Protein AF-A0A5B9M1W8-F1 (afdb_monomer)

Structure (mmCIF, N/CA/C/O backbone):
data_AF-A0A5B9M1W8-F1
#
_entry.id   AF-A0A5B9M1W8-F1
#
loop_
_atom_site.group_PDB
_atom_site.id
_atom_site.type_symbol
_atom_site.label_atom_id
_atom_site.label_alt_id
_atom_site.label_comp_id
_atom_site.label_asym_id
_atom_site.label_entity_id
_atom_site.label_seq_id
_atom_site.pdbx_PDB_ins_code
_atom_site.Cartn_x
_atom_site.Cartn_y
_atom_site.Cartn_z
_atom_site.occupancy
_atom_site.B_iso_or_equiv
_atom_site.auth_seq_id
_atom_site.auth_comp_id
_atom_site.auth_asym_id
_atom_site.auth_atom_id
_atom_site.pdbx_PDB_model_num
ATOM 1 N N . MET A 1 1 ? 19.237 -25.505 -38.433 1.00 44.56 1 MET A N 1
ATOM 2 C CA . MET A 1 1 ? 20.278 -24.472 -38.648 1.00 44.56 1 MET A CA 1
ATOM 3 C C . MET A 1 1 ? 19.612 -23.186 -39.111 1.00 44.56 1 MET A C 1
ATOM 5 O O . MET A 1 1 ? 19.031 -23.178 -40.191 1.00 44.56 1 MET A O 1
ATOM 9 N N . GLN A 1 2 ? 19.647 -22.132 -38.293 1.00 41.88 2 GLN A N 1
ATOM 10 C CA . GLN A 1 2 ? 19.184 -20.794 -38.682 1.00 41.88 2 GLN A CA 1
ATOM 11 C C . GLN A 1 2 ? 20.210 -20.166 -39.633 1.00 41.88 2 GLN A C 1
ATOM 13 O O . GLN A 1 2 ? 21.400 -20.132 -39.327 1.00 41.88 2 GLN A O 1
ATOM 18 N N . LYS A 1 3 ? 19.766 -19.708 -40.808 1.00 50.78 3 LYS A N 1
ATOM 19 C CA . LYS A 1 3 ? 20.631 -18.997 -41.758 1.00 50.78 3 LYS A CA 1
ATOM 20 C C . LYS A 1 3 ? 20.808 -17.559 -41.264 1.00 50.78 3 LYS A C 1
ATOM 22 O O . LYS A 1 3 ? 19.847 -16.799 -4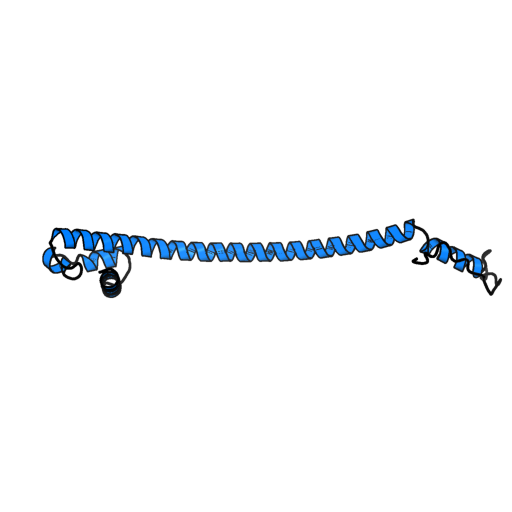1.262 1.00 50.78 3 LYS A O 1
ATOM 27 N N . VAL A 1 4 ? 22.022 -17.208 -40.844 1.00 46.62 4 VAL A N 1
ATOM 28 C CA . VAL A 1 4 ? 22.398 -15.842 -40.448 1.00 46.62 4 VAL A CA 1
ATOM 29 C C . VAL A 1 4 ? 22.911 -15.104 -41.685 1.00 46.62 4 VAL A C 1
ATOM 31 O O . VAL A 1 4 ? 23.778 -15.608 -42.399 1.00 46.62 4 VAL A O 1
ATOM 34 N N . LEU A 1 5 ? 22.350 -13.929 -41.974 1.00 48.44 5 LEU A N 1
ATOM 35 C CA . LEU A 1 5 ? 22.766 -13.088 -43.094 1.00 48.44 5 LEU A CA 1
ATOM 36 C C . LEU A 1 5 ? 24.100 -12.403 -42.741 1.00 48.44 5 LEU A C 1
ATOM 38 O O . LEU A 1 5 ? 24.128 -11.521 -41.892 1.00 48.44 5 LEU A O 1
ATOM 42 N N . VAL A 1 6 ? 25.203 -12.831 -43.365 1.00 52.75 6 VAL A N 1
ATOM 43 C CA . VAL A 1 6 ? 26.565 -12.345 -43.043 1.00 52.75 6 VAL A CA 1
ATOM 44 C C . VAL A 1 6 ? 26.907 -11.041 -43.776 1.00 52.75 6 VAL A C 1
ATOM 46 O O . VAL A 1 6 ? 27.601 -10.189 -43.237 1.00 52.75 6 VAL A O 1
ATOM 49 N N . SER A 1 7 ? 26.420 -10.862 -45.007 1.00 46.19 7 SER A N 1
ATOM 50 C CA . SER A 1 7 ? 26.454 -9.583 -45.731 1.00 46.19 7 SER A CA 1
ATOM 51 C C . SER A 1 7 ? 25.491 -9.625 -46.920 1.00 46.19 7 SER A C 1
ATOM 53 O O . SER A 1 7 ? 25.323 -10.671 -47.550 1.00 46.19 7 SER A O 1
ATOM 55 N N . ALA A 1 8 ? 24.867 -8.493 -47.242 1.00 51.38 8 ALA A N 1
ATOM 56 C CA . ALA A 1 8 ? 24.133 -8.299 -48.487 1.00 51.38 8 ALA A CA 1
ATOM 57 C C . ALA A 1 8 ? 24.949 -7.358 -49.377 1.00 51.38 8 ALA A C 1
ATOM 59 O O . ALA A 1 8 ? 25.201 -6.219 -49.000 1.00 51.38 8 ALA A O 1
ATOM 60 N N . ARG A 1 9 ? 25.378 -7.829 -50.553 1.00 49.31 9 ARG A N 1
ATOM 61 C CA . ARG A 1 9 ? 25.935 -6.954 -51.594 1.00 49.31 9 ARG A CA 1
ATOM 62 C C . ARG A 1 9 ? 24.816 -6.593 -52.556 1.00 49.31 9 ARG A C 1
ATOM 64 O O . ARG A 1 9 ? 24.256 -7.488 -53.193 1.00 49.31 9 ARG A O 1
ATOM 71 N N . CYS A 1 10 ? 24.488 -5.309 -52.665 1.00 50.88 10 CYS A N 1
ATOM 72 C CA . CYS A 1 10 ? 23.567 -4.864 -53.697 1.00 50.88 10 CYS A CA 1
ATOM 73 C C . CYS A 1 10 ? 24.303 -4.917 -55.044 1.00 50.88 10 CYS A C 1
ATOM 75 O O . CYS A 1 10 ? 25.416 -4.420 -55.170 1.00 50.88 10 CYS A O 1
ATOM 77 N N . LYS A 1 11 ? 23.719 -5.555 -56.064 1.00 57.94 11 LYS A N 1
ATOM 78 C CA . LYS A 1 11 ? 24.187 -5.378 -57.445 1.00 57.94 11 LYS A CA 1
ATOM 79 C C . LYS A 1 11 ? 23.413 -4.192 -58.018 1.00 57.94 11 LYS A C 1
ATOM 81 O O . LYS A 1 11 ? 22.237 -4.377 -58.338 1.00 57.94 11 LYS A O 1
ATOM 86 N N . PRO A 1 12 ? 24.007 -2.993 -58.140 1.00 57.03 12 PRO A N 1
ATOM 87 C CA . PRO A 1 12 ? 23.272 -1.850 -58.653 1.00 57.03 12 PRO A CA 1
ATOM 88 C C . PRO A 1 12 ? 22.877 -2.103 -60.111 1.00 57.03 12 PRO A C 1
ATOM 90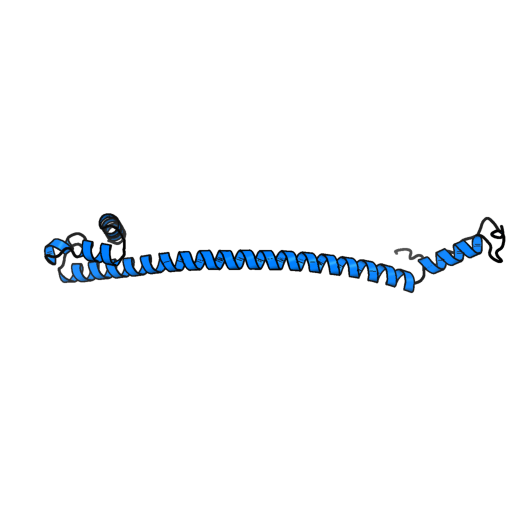 O O . PRO A 1 12 ? 23.730 -2.320 -60.970 1.00 57.03 12 PRO A O 1
ATOM 93 N N . GLN A 1 13 ? 21.572 -2.077 -60.397 1.00 56.06 13 GLN A N 1
ATOM 94 C CA . GLN A 1 13 ? 21.048 -2.178 -61.767 1.00 56.06 13 GLN A CA 1
ATOM 95 C C . GLN A 1 13 ? 21.344 -0.921 -62.602 1.00 56.06 13 GLN A C 1
ATOM 97 O O . GLN A 1 13 ? 21.260 -0.964 -63.826 1.00 56.06 13 GLN A O 1
ATOM 102 N N . SER A 1 14 ? 21.720 0.191 -61.962 1.00 55.25 14 SER A N 1
ATOM 103 C CA . SER A 1 14 ? 21.965 1.475 -62.613 1.00 55.25 14 SER A CA 1
ATOM 104 C C . SER A 1 14 ? 23.312 2.061 -62.191 1.00 55.25 14 SER A C 1
ATOM 106 O O . SER A 1 14 ? 23.551 2.306 -61.011 1.00 55.25 14 SER A O 1
ATOM 108 N N . LYS A 1 15 ? 24.178 2.324 -63.179 1.00 56.59 15 LYS A N 1
ATOM 109 C CA . LYS A 1 15 ? 25.435 3.084 -63.032 1.00 56.59 15 LYS A CA 1
ATOM 110 C C . LYS A 1 15 ? 25.226 4.598 -63.183 1.00 56.59 15 LYS A C 1
ATOM 112 O O . LYS A 1 15 ? 26.184 5.328 -63.422 1.00 56.59 15 LYS A O 1
ATOM 117 N N . VAL A 1 16 ? 23.980 5.073 -63.125 1.00 62.75 16 VAL A N 1
ATOM 118 C CA . VAL A 1 16 ? 23.681 6.497 -63.293 1.00 62.75 16 VAL A CA 1
ATOM 119 C C . VAL A 1 16 ? 24.322 7.272 -62.142 1.00 62.75 16 VAL A C 1
ATOM 121 O O . VAL A 1 16 ? 24.108 6.968 -60.966 1.00 62.75 16 VAL A O 1
ATOM 124 N N . ILE A 1 17 ? 25.145 8.251 -62.504 1.00 60.41 17 ILE A N 1
ATOM 125 C CA . ILE A 1 17 ? 25.786 9.171 -61.567 1.00 60.41 17 ILE A CA 1
ATOM 126 C C . ILE A 1 17 ? 24.707 10.120 -61.047 1.00 60.41 17 ILE A C 1
ATOM 128 O O . ILE A 1 17 ? 23.944 10.689 -61.834 1.00 60.41 17 ILE A O 1
ATOM 132 N N . ILE A 1 18 ? 24.625 10.291 -59.728 1.00 67.12 18 ILE A N 1
ATOM 133 C CA . ILE A 1 18 ? 23.713 11.265 -59.130 1.00 67.12 18 ILE A CA 1
ATOM 134 C C . ILE A 1 18 ? 24.180 12.649 -59.591 1.00 67.12 18 ILE A C 1
ATOM 136 O O . ILE A 1 18 ? 25.345 13.009 -59.408 1.00 67.12 18 ILE A O 1
ATOM 140 N N . LYS A 1 19 ? 23.280 13.405 -60.229 1.00 53.94 19 LYS A N 1
ATOM 141 C CA . LYS A 1 19 ? 23.576 14.696 -60.867 1.00 53.94 19 LYS A CA 1
ATOM 142 C C . LYS A 1 19 ? 24.360 15.611 -59.910 1.00 53.94 19 LYS A C 1
ATOM 144 O O . LYS A 1 19 ? 23.925 15.827 -58.784 1.00 53.94 19 LYS A O 1
ATOM 149 N N . ASN A 1 20 ? 25.488 16.154 -60.378 1.00 66.50 20 ASN A N 1
ATOM 150 C CA . ASN A 1 20 ? 26.425 17.002 -59.619 1.00 66.50 20 ASN A CA 1
ATOM 151 C C . ASN A 1 20 ? 27.128 16.325 -58.425 1.00 66.50 20 ASN A C 1
ATOM 153 O O . ASN A 1 20 ? 27.584 17.011 -57.513 1.00 66.50 20 ASN A O 1
ATOM 157 N N . SER A 1 21 ? 27.251 14.998 -58.422 1.00 66.75 21 SER A N 1
ATOM 158 C CA . SER A 1 21 ? 28.062 14.273 -57.443 1.00 66.75 21 SER A CA 1
ATOM 159 C C . SER A 1 21 ? 29.040 13.323 -58.134 1.00 66.75 21 SER A C 1
ATOM 161 O O . SER A 1 21 ? 28.809 12.905 -59.266 1.00 66.75 21 SER A O 1
ATOM 163 N N . ASN A 1 22 ? 30.103 12.936 -57.429 1.00 73.56 22 ASN A N 1
ATOM 164 C CA . ASN A 1 22 ? 31.020 11.882 -57.875 1.00 73.56 22 ASN A CA 1
ATOM 165 C C . ASN A 1 22 ? 30.528 10.468 -57.503 1.00 73.56 22 ASN A C 1
ATOM 167 O O . ASN A 1 22 ? 31.298 9.517 -57.598 1.00 73.56 22 ASN A O 1
ATOM 171 N N . TYR A 1 23 ? 29.277 10.327 -57.056 1.00 70.56 23 TYR A N 1
ATOM 172 C CA . TYR A 1 23 ? 28.719 9.077 -56.544 1.00 70.56 23 TYR A CA 1
ATOM 173 C C . TYR A 1 23 ? 27.608 8.553 -57.461 1.00 70.56 23 TYR A C 1
ATOM 175 O O . TYR A 1 23 ? 26.801 9.312 -58.008 1.00 70.56 23 TYR A O 1
ATOM 183 N N . SER A 1 24 ? 27.549 7.236 -57.627 1.00 77.88 24 SER A N 1
ATOM 184 C CA . SER A 1 24 ? 26.446 6.558 -58.303 1.00 77.88 24 SER A CA 1
ATOM 185 C C . SER A 1 24 ? 25.308 6.236 -57.332 1.00 77.88 24 SER A C 1
ATOM 187 O O . SER A 1 24 ? 25.487 6.191 -56.113 1.00 77.88 24 SER A O 1
ATOM 189 N N . TYR A 1 25 ? 24.122 5.948 -57.873 1.00 70.88 25 TYR A N 1
ATOM 190 C CA . TYR A 1 25 ? 23.026 5.395 -57.068 1.00 70.88 25 TYR A CA 1
ATOM 191 C C . TYR A 1 25 ? 23.411 4.076 -56.373 1.00 70.88 25 TYR A C 1
ATOM 193 O O . TYR A 1 25 ? 22.912 3.801 -55.285 1.00 70.88 25 TYR A O 1
ATOM 201 N N . GLY A 1 26 ? 24.317 3.285 -56.960 1.00 69.12 26 GLY A N 1
ATOM 202 C CA . GLY A 1 26 ? 24.858 2.084 -56.322 1.00 69.12 26 GLY A CA 1
ATOM 203 C C . GLY A 1 26 ? 25.682 2.390 -55.075 1.00 69.12 26 GLY A C 1
ATOM 204 O O . GLY A 1 26 ? 25.450 1.780 -54.037 1.00 69.12 26 GLY A O 1
ATOM 205 N N . ASP A 1 27 ? 26.555 3.398 -55.145 1.00 73.88 27 ASP A N 1
ATOM 206 C CA . ASP A 1 27 ? 27.395 3.813 -54.011 1.00 73.88 27 ASP A CA 1
ATOM 207 C C . ASP A 1 27 ? 26.550 4.342 -52.845 1.00 73.88 27 ASP A C 1
ATOM 209 O O . ASP A 1 27 ? 26.843 4.080 -51.679 1.00 73.88 27 ASP A O 1
ATOM 213 N N . ALA A 1 28 ? 25.459 5.053 -53.151 1.00 73.06 28 ALA A N 1
ATOM 214 C CA . ALA A 1 28 ? 24.512 5.511 -52.140 1.00 73.06 28 ALA A CA 1
ATOM 215 C C . ALA A 1 28 ? 23.805 4.332 -51.449 1.00 73.06 28 ALA A C 1
ATOM 217 O O . ALA A 1 28 ? 23.688 4.317 -50.224 1.00 73.06 28 ALA A O 1
ATOM 218 N N . ILE A 1 29 ? 23.363 3.328 -52.213 1.00 73.19 29 ILE A N 1
ATOM 219 C CA . ILE A 1 29 ? 22.716 2.131 -51.659 1.00 73.19 29 ILE A CA 1
ATOM 220 C C . ILE A 1 29 ? 23.696 1.337 -50.789 1.00 73.19 29 ILE A C 1
ATOM 222 O O . ILE A 1 29 ? 23.329 0.950 -49.681 1.00 73.19 29 ILE A O 1
ATOM 226 N N . ASP A 1 30 ? 24.937 1.144 -51.236 1.00 73.75 30 ASP A N 1
ATOM 227 C CA . ASP A 1 30 ? 25.963 0.444 -50.457 1.00 73.75 30 ASP A CA 1
ATOM 228 C C . ASP A 1 30 ? 26.340 1.219 -49.183 1.00 73.75 30 ASP A C 1
ATOM 230 O O . ASP A 1 30 ? 26.543 0.618 -48.126 1.00 73.75 30 ASP A O 1
ATOM 234 N N . TYR A 1 31 ? 26.361 2.556 -49.231 1.00 77.38 31 TYR A N 1
ATOM 235 C CA . TYR A 1 31 ? 26.531 3.391 -48.040 1.00 77.38 31 TYR A CA 1
ATOM 236 C C . TYR A 1 31 ? 25.403 3.174 -47.024 1.00 77.38 31 TYR A C 1
ATOM 238 O O . TYR A 1 31 ? 25.678 2.954 -45.843 1.00 77.38 31 TYR A O 1
ATOM 246 N N . PHE A 1 32 ? 24.139 3.201 -47.458 1.00 70.62 32 PHE A N 1
ATOM 247 C CA . PHE A 1 32 ? 23.008 2.954 -46.561 1.00 70.62 32 PHE A CA 1
ATOM 248 C C . PHE A 1 32 ? 22.995 1.521 -46.036 1.00 70.62 32 PHE A C 1
ATOM 250 O O . PHE A 1 32 ? 22.775 1.331 -44.843 1.00 70.62 32 PHE A O 1
ATOM 257 N N . ALA A 1 33 ? 23.292 0.532 -46.882 1.00 71.69 33 ALA A N 1
ATOM 258 C CA . ALA A 1 33 ? 23.410 -0.861 -46.468 1.00 71.69 33 ALA A CA 1
ATOM 259 C C . ALA A 1 33 ? 24.462 -1.010 -45.364 1.00 71.69 33 ALA A C 1
ATOM 261 O O . ALA A 1 33 ? 24.137 -1.535 -44.304 1.00 71.69 33 ALA A O 1
ATOM 262 N N . ASN A 1 34 ? 25.661 -0.447 -45.556 1.00 73.19 34 ASN A N 1
ATOM 263 C CA . ASN A 1 34 ? 26.736 -0.473 -44.563 1.00 73.19 34 ASN A CA 1
ATOM 264 C C . ASN A 1 34 ? 26.387 0.287 -43.283 1.00 73.19 34 ASN A C 1
ATOM 266 O O . ASN A 1 34 ? 26.760 -0.133 -42.191 1.00 73.19 34 ASN A O 1
ATOM 270 N N . LYS A 1 35 ? 25.675 1.411 -43.395 1.00 76.12 35 LYS A N 1
ATOM 271 C CA . LYS A 1 35 ? 25.277 2.215 -42.238 1.00 76.12 35 LYS A CA 1
ATOM 272 C C . LYS A 1 35 ? 24.210 1.503 -41.412 1.00 76.12 35 LYS A C 1
ATOM 274 O O . LYS A 1 35 ? 24.342 1.433 -40.197 1.00 76.12 35 LYS A O 1
ATOM 279 N N . ILE A 1 36 ? 23.218 0.898 -42.058 1.00 71.88 36 ILE A N 1
ATOM 280 C CA . ILE A 1 36 ? 22.171 0.106 -41.398 1.00 71.88 36 ILE A CA 1
ATOM 281 C C . ILE A 1 36 ? 22.748 -1.198 -40.827 1.00 71.88 36 ILE A C 1
ATOM 283 O O . ILE A 1 36 ? 22.356 -1.615 -39.742 1.00 71.88 36 ILE A O 1
ATOM 287 N N . SER A 1 37 ? 23.709 -1.824 -41.513 1.00 74.06 37 SER A N 1
ATOM 288 C CA . SER A 1 37 ? 24.386 -3.032 -41.030 1.00 74.06 37 SER A CA 1
ATOM 289 C C . SER A 1 37 ? 25.525 -2.750 -40.049 1.00 74.06 37 SER A C 1
ATOM 291 O O . SER A 1 37 ? 26.139 -3.693 -39.554 1.00 74.06 37 SER A O 1
ATOM 293 N N . SER A 1 38 ? 25.853 -1.480 -39.790 1.00 83.38 38 SER A N 1
ATOM 294 C CA . SER A 1 38 ? 26.913 -1.131 -38.848 1.00 83.38 38 SER A CA 1
ATOM 295 C C . SER A 1 38 ? 26.467 -1.430 -37.422 1.00 83.38 38 SER A C 1
ATOM 297 O O . SER A 1 38 ? 25.398 -1.010 -36.972 1.00 83.38 38 SER A O 1
ATOM 299 N N . GLU A 1 39 ? 27.323 -2.136 -36.691 1.00 82.81 39 GLU A N 1
ATOM 300 C CA . GLU A 1 39 ? 27.088 -2.490 -35.292 1.00 82.81 39 GLU A CA 1
ATOM 301 C C . GLU A 1 39 ? 26.856 -1.246 -34.425 1.00 82.81 39 GLU A C 1
ATOM 303 O O . GLU A 1 39 ? 25.965 -1.237 -33.583 1.00 82.81 39 GLU A O 1
ATOM 308 N N . SER A 1 40 ? 27.562 -0.148 -34.706 1.00 83.88 40 SER A N 1
ATOM 309 C CA . SER A 1 40 ? 27.388 1.127 -34.004 1.00 83.88 40 SER A CA 1
ATOM 310 C C . SER A 1 40 ? 25.997 1.737 -34.184 1.00 83.88 40 SER A C 1
ATOM 312 O O . SER A 1 40 ? 25.451 2.296 -33.234 1.00 83.88 40 SER A O 1
ATOM 314 N N . THR A 1 41 ? 25.395 1.620 -35.372 1.00 78.88 41 THR A N 1
ATOM 315 C CA . THR A 1 41 ? 24.029 2.110 -35.609 1.00 78.88 41 THR A CA 1
ATOM 316 C C . THR A 1 41 ? 23.011 1.220 -34.905 1.00 78.88 41 THR A C 1
ATOM 318 O O . THR A 1 41 ? 22.079 1.742 -34.298 1.00 78.88 41 THR A O 1
ATOM 321 N N . ARG A 1 42 ? 23.221 -0.104 -34.903 1.00 84.38 42 ARG A N 1
ATOM 322 C CA . ARG A 1 42 ? 22.367 -1.038 -34.155 1.00 84.38 42 ARG A CA 1
ATOM 323 C C . ARG A 1 42 ? 22.403 -0.752 -32.654 1.00 84.38 42 ARG A C 1
ATOM 325 O O . ARG A 1 42 ? 21.350 -0.593 -32.049 1.00 84.38 42 ARG A O 1
ATOM 332 N N . LEU A 1 43 ? 23.604 -0.612 -32.091 1.00 86.69 43 LEU A N 1
ATOM 333 C CA . LEU A 1 43 ? 23.807 -0.274 -30.682 1.00 86.69 43 LEU A CA 1
ATOM 334 C C . LEU A 1 43 ? 23.164 1.065 -30.327 1.00 86.69 43 LEU A C 1
ATOM 336 O O . LEU A 1 43 ? 22.563 1.191 -29.269 1.00 86.69 43 LEU A O 1
ATOM 340 N N . ARG A 1 44 ? 23.248 2.068 -31.209 1.00 88.50 44 ARG A N 1
ATOM 341 C CA . ARG A 1 44 ? 22.602 3.362 -30.970 1.00 88.50 44 ARG A CA 1
ATOM 342 C C . ARG A 1 44 ? 21.082 3.239 -30.867 1.00 88.50 44 ARG A C 1
ATOM 344 O O . ARG A 1 44 ? 20.511 3.810 -29.946 1.00 88.50 44 ARG A O 1
ATOM 351 N N . VAL A 1 45 ? 20.449 2.515 -31.790 1.00 89.69 45 VAL A N 1
ATOM 352 C CA . VAL A 1 45 ? 18.994 2.288 -31.754 1.00 89.69 45 VAL A CA 1
ATOM 353 C C . VAL A 1 45 ? 18.607 1.529 -30.487 1.00 89.69 45 VAL A C 1
ATOM 355 O O . VAL A 1 45 ? 17.657 1.906 -29.816 1.00 89.69 45 VAL A O 1
ATOM 358 N N . GLU A 1 46 ? 19.374 0.504 -30.124 1.00 93.31 46 GLU A N 1
ATOM 359 C CA . GLU A 1 46 ? 19.143 -0.280 -28.908 1.00 93.31 46 GLU A CA 1
ATOM 360 C C . GLU A 1 46 ? 19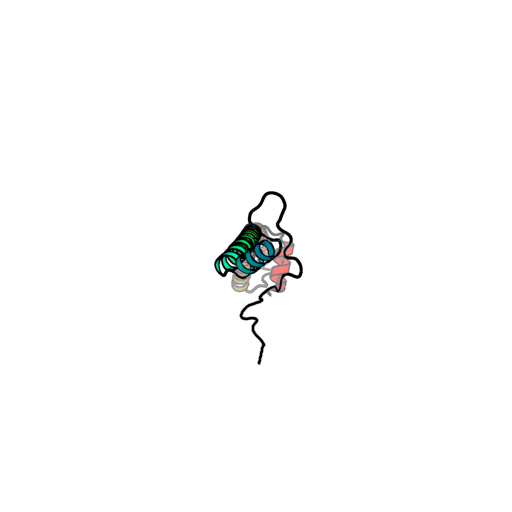.278 0.574 -27.635 1.00 93.31 46 GLU A C 1
ATOM 362 O O . GLU A 1 46 ? 18.442 0.482 -26.743 1.00 93.31 46 GLU A O 1
ATOM 367 N N . ILE A 1 47 ? 20.260 1.481 -27.580 1.00 94.19 47 ILE A N 1
ATOM 368 C CA . ILE A 1 47 ? 20.403 2.455 -26.487 1.00 94.19 47 ILE A CA 1
ATOM 369 C C . ILE A 1 47 ? 19.200 3.402 -26.414 1.00 94.19 47 ILE A C 1
ATOM 371 O O . ILE A 1 47 ? 18.752 3.711 -25.314 1.00 94.19 47 ILE A O 1
ATOM 375 N N . GLU A 1 48 ? 18.711 3.910 -27.548 1.00 95.31 48 GLU A N 1
ATOM 376 C CA . GLU A 1 48 ? 17.549 4.810 -27.571 1.00 95.31 48 GLU A CA 1
ATOM 377 C C . GLU A 1 48 ? 16.283 4.080 -27.090 1.00 95.31 48 GLU A C 1
ATOM 379 O O . GLU A 1 48 ? 15.615 4.580 -26.191 1.00 95.31 48 GLU A O 1
ATOM 384 N N . LEU A 1 49 ? 16.041 2.851 -27.557 1.00 95.50 49 LEU A N 1
ATOM 385 C CA . LEU A 1 49 ? 14.921 2.023 -27.090 1.00 95.50 49 LEU A CA 1
ATOM 386 C C . LEU A 1 49 ? 14.994 1.731 -25.585 1.00 95.50 49 LEU A C 1
ATOM 388 O O . LEU A 1 49 ? 14.000 1.880 -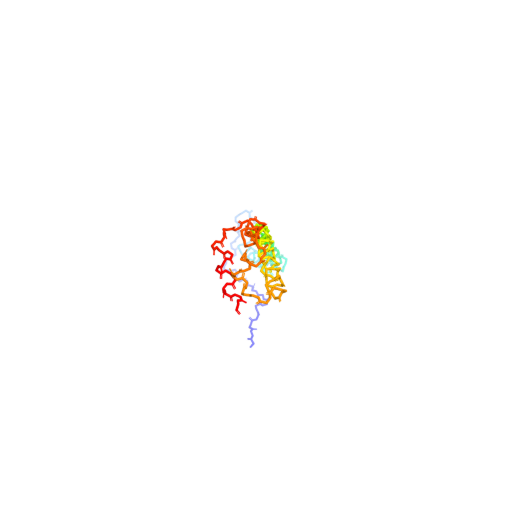24.881 1.00 95.50 49 LEU A O 1
ATOM 392 N N . LEU A 1 50 ? 16.173 1.356 -25.078 1.00 96.75 50 LEU A N 1
ATOM 393 C CA . LEU A 1 50 ? 16.356 1.090 -23.650 1.00 96.75 50 LEU A CA 1
ATOM 394 C C . LEU A 1 50 ? 16.162 2.348 -22.796 1.00 96.75 50 LEU A C 1
ATOM 396 O O . LEU A 1 50 ? 15.671 2.253 -21.675 1.00 96.75 50 LEU A O 1
ATOM 400 N N . LYS A 1 51 ? 16.537 3.531 -23.294 1.00 97.31 51 LYS A N 1
ATOM 401 C CA . LYS A 1 51 ? 16.288 4.796 -22.586 1.00 97.31 51 LYS A CA 1
ATOM 402 C C . LYS A 1 51 ? 14.800 5.099 -22.472 1.00 97.31 51 LYS A C 1
ATOM 404 O O . LYS A 1 51 ? 14.365 5.520 -21.401 1.00 97.31 51 LYS A O 1
ATOM 409 N N . ASP A 1 52 ? 14.048 4.876 -23.544 1.00 96.94 52 ASP A N 1
ATOM 410 C CA . ASP A 1 52 ? 12.600 5.071 -23.539 1.00 96.94 52 ASP A CA 1
ATOM 411 C C . ASP A 1 52 ? 11.932 4.091 -22.560 1.00 96.94 52 ASP A C 1
ATOM 413 O O . ASP A 1 52 ? 11.139 4.509 -21.717 1.00 96.94 52 ASP A O 1
ATOM 417 N N . GLU A 1 53 ? 12.339 2.817 -22.569 1.00 97.19 53 GLU A N 1
ATOM 418 C CA . GLU A 1 53 ? 11.831 1.802 -21.636 1.00 97.19 53 GLU A CA 1
ATOM 419 C C . GLU A 1 53 ? 12.155 2.139 -20.168 1.00 97.19 53 GLU A C 1
ATOM 421 O O . GLU A 1 53 ? 11.294 2.022 -19.294 1.00 97.19 53 GLU A O 1
ATOM 426 N N . ILE A 1 54 ? 13.369 2.628 -19.881 1.00 97.25 54 ILE A N 1
ATOM 427 C CA . ILE A 1 54 ? 13.735 3.118 -18.542 1.00 97.25 54 ILE A CA 1
ATOM 428 C C . ILE A 1 54 ? 12.812 4.266 -18.118 1.00 97.25 54 ILE A C 1
ATOM 430 O O . ILE A 1 54 ? 12.297 4.245 -17.000 1.00 97.25 54 ILE A O 1
ATOM 434 N N . SER A 1 55 ? 12.562 5.237 -19.001 1.00 96.94 55 SER A N 1
ATOM 435 C CA . SER A 1 55 ? 11.679 6.370 -18.701 1.00 96.94 55 SER A CA 1
ATOM 436 C C . SER A 1 55 ? 10.247 5.917 -18.394 1.00 96.94 55 SER A C 1
ATOM 438 O O . SER A 1 55 ? 9.619 6.433 -17.468 1.00 96.94 55 SER A O 1
ATOM 440 N N . GLU A 1 56 ? 9.719 4.942 -19.138 1.00 97.12 56 GLU A N 1
ATOM 441 C CA . GLU A 1 56 ? 8.387 4.384 -18.881 1.00 97.12 56 GLU A CA 1
ATOM 442 C C . GLU A 1 56 ? 8.318 3.666 -17.524 1.00 97.12 56 GLU A C 1
ATOM 444 O O . GLU A 1 56 ? 7.359 3.844 -16.763 1.00 97.12 56 GLU A O 1
ATOM 449 N N . LEU A 1 57 ? 9.348 2.884 -17.187 1.00 97.25 57 LEU A N 1
ATOM 450 C CA . LEU A 1 57 ? 9.440 2.188 -15.903 1.00 97.25 57 LEU A CA 1
ATOM 451 C C . LEU A 1 57 ? 9.533 3.163 -14.723 1.00 97.25 57 LEU A C 1
ATOM 453 O O . LEU A 1 57 ? 8.878 2.944 -13.699 1.00 97.25 57 LEU A O 1
ATOM 457 N N . GLU A 1 58 ? 10.286 4.256 -14.857 1.00 97.31 58 GLU A N 1
ATOM 458 C CA . GLU A 1 58 ? 10.370 5.313 -13.842 1.00 97.31 58 GLU A CA 1
ATOM 459 C C . GLU A 1 58 ? 9.003 5.969 -13.584 1.00 97.31 58 GLU A C 1
ATOM 461 O O . GLU A 1 58 ? 8.603 6.164 -12.429 1.00 97.31 58 GLU A O 1
ATOM 466 N N . ASP A 1 59 ? 8.230 6.236 -14.639 1.00 96.81 59 ASP A N 1
ATOM 467 C CA . ASP A 1 59 ? 6.878 6.785 -14.525 1.00 96.81 59 ASP A CA 1
ATOM 468 C C . ASP A 1 59 ? 5.906 5.817 -13.834 1.00 96.81 59 ASP A C 1
ATOM 470 O O . ASP A 1 59 ? 5.084 6.225 -12.999 1.00 96.81 59 ASP A O 1
ATOM 474 N N . ILE A 1 60 ? 5.995 4.522 -14.150 1.00 97.62 60 ILE A N 1
ATOM 475 C CA . ILE A 1 60 ? 5.214 3.472 -13.481 1.00 97.62 60 ILE A CA 1
ATOM 476 C C . ILE A 1 60 ? 5.581 3.401 -11.997 1.00 97.62 60 ILE A C 1
ATOM 478 O O . ILE A 1 60 ? 4.690 3.333 -11.140 1.00 97.62 60 ILE A O 1
ATOM 482 N N . LEU A 1 61 ? 6.873 3.454 -11.675 1.00 97.31 61 LEU A N 1
ATOM 483 C CA . LEU A 1 61 ? 7.371 3.409 -10.305 1.00 97.31 61 LEU A CA 1
ATOM 484 C C . LEU A 1 61 ? 6.845 4.603 -9.502 1.00 97.31 61 LEU A C 1
ATOM 486 O O . LEU A 1 61 ? 6.282 4.414 -8.423 1.00 97.31 61 LEU A O 1
ATOM 490 N N . LYS A 1 62 ? 6.898 5.814 -10.065 1.00 97.06 62 LYS A N 1
ATOM 491 C CA . LYS A 1 62 ? 6.362 7.033 -9.443 1.00 97.06 62 LYS A CA 1
ATOM 492 C C . LYS A 1 62 ? 4.856 6.950 -9.178 1.00 97.06 62 LYS A C 1
ATOM 494 O O . LYS A 1 62 ? 4.387 7.336 -8.105 1.00 97.06 62 LYS A O 1
ATOM 499 N N . LYS A 1 63 ? 4.073 6.430 -10.131 1.00 96.81 63 LYS A N 1
ATOM 500 C CA . LYS A 1 63 ? 2.626 6.199 -9.941 1.00 96.81 63 LYS A CA 1
ATOM 501 C C . LYS A 1 63 ? 2.361 5.169 -8.844 1.00 96.81 63 LYS A C 1
ATOM 503 O O . LYS A 1 63 ? 1.436 5.338 -8.055 1.00 96.81 63 LYS A O 1
ATOM 508 N N . THR A 1 64 ? 3.167 4.115 -8.788 1.00 96.50 64 THR A N 1
ATOM 509 C CA . THR A 1 64 ? 3.032 3.048 -7.790 1.00 96.50 64 THR A CA 1
ATOM 510 C C . THR A 1 64 ? 3.389 3.545 -6.391 1.00 96.50 64 THR A C 1
ATOM 512 O O . THR A 1 64 ? 2.653 3.267 -5.450 1.00 96.50 64 THR A O 1
ATOM 515 N N . GLN A 1 65 ? 4.442 4.354 -6.254 1.00 96.62 65 GLN A N 1
ATOM 516 C CA . GLN A 1 65 ? 4.801 5.007 -4.992 1.00 96.62 65 GLN A CA 1
ATOM 517 C C . GLN A 1 65 ? 3.664 5.880 -4.453 1.00 96.62 65 GLN A C 1
ATOM 519 O O . GLN A 1 65 ? 3.310 5.747 -3.288 1.00 96.62 65 GLN A O 1
ATOM 524 N N . ARG A 1 66 ? 3.023 6.695 -5.304 1.00 95.81 66 ARG A N 1
ATOM 525 C CA . ARG A 1 66 ? 1.848 7.490 -4.897 1.00 95.81 66 ARG A CA 1
ATOM 526 C C . ARG A 1 66 ? 0.708 6.621 -4.370 1.00 95.81 66 ARG A C 1
ATOM 528 O O . ARG A 1 66 ? 0.163 6.914 -3.316 1.00 95.81 66 ARG A O 1
ATOM 535 N N . LYS A 1 67 ? 0.396 5.517 -5.056 1.00 96.31 67 LYS A N 1
ATOM 536 C CA . LYS A 1 67 ? -0.623 4.561 -4.588 1.00 96.31 67 LYS A CA 1
ATOM 537 C C . LYS A 1 67 ? -0.265 3.949 -3.232 1.00 96.31 67 LYS A C 1
ATOM 539 O O . LYS A 1 67 ? -1.155 3.701 -2.428 1.00 96.31 67 LYS A O 1
ATOM 544 N N . ILE A 1 68 ? 1.016 3.667 -2.984 1.00 95.81 68 ILE A N 1
ATOM 545 C CA . ILE A 1 68 ? 1.477 3.163 -1.682 1.00 95.81 68 ILE A CA 1
ATOM 546 C C . ILE A 1 68 ? 1.267 4.227 -0.601 1.00 95.81 68 ILE A C 1
ATOM 548 O O . ILE A 1 68 ? 0.758 3.888 0.464 1.00 95.81 68 ILE A O 1
ATOM 552 N N . GLU A 1 69 ? 1.615 5.485 -0.876 1.00 96.38 69 GLU A N 1
ATOM 553 C CA . GLU A 1 69 ? 1.406 6.613 0.041 1.00 96.38 69 GLU A CA 1
ATOM 554 C C . GLU A 1 69 ? -0.079 6.749 0.420 1.00 96.38 69 GLU A C 1
ATOM 556 O O . GLU A 1 69 ? -0.422 6.677 1.595 1.00 96.38 69 GLU A O 1
ATOM 561 N N . GLU A 1 70 ? -0.975 6.788 -0.573 1.00 96.12 70 GLU A N 1
ATOM 562 C CA . GLU A 1 70 ? -2.431 6.863 -0.364 1.00 96.12 70 GLU A CA 1
ATOM 563 C C . GLU A 1 70 ? -2.955 5.706 0.505 1.00 96.12 70 GLU A C 1
ATOM 565 O O . GLU A 1 70 ? -3.815 5.883 1.370 1.00 96.12 70 GLU A O 1
ATOM 570 N N . LYS A 1 71 ? -2.440 4.487 0.292 1.00 95.06 71 LYS A N 1
ATOM 571 C CA . LYS A 1 71 ? -2.820 3.319 1.099 1.00 95.06 71 LYS A CA 1
ATOM 572 C C . LYS A 1 71 ? -2.275 3.390 2.521 1.00 95.06 71 LYS A C 1
ATOM 574 O O . LYS A 1 71 ? -2.966 2.932 3.426 1.00 95.06 71 LYS A O 1
ATOM 579 N N . ARG A 1 72 ? -1.082 3.951 2.727 1.00 94.88 72 ARG A N 1
ATOM 580 C CA . ARG A 1 72 ? -0.509 4.176 4.063 1.00 94.88 72 ARG A CA 1
ATOM 581 C C . ARG A 1 72 ? -1.302 5.217 4.842 1.00 94.88 72 ARG A C 1
ATOM 583 O O . ARG A 1 72 ? -1.637 4.958 5.990 1.00 94.88 72 ARG A O 1
ATOM 590 N N . GLU A 1 73 ? -1.660 6.334 4.215 1.00 94.12 73 GLU A N 1
ATOM 591 C CA . GLU A 1 73 ? -2.514 7.359 4.831 1.00 94.12 73 GLU A CA 1
ATOM 592 C C . GLU A 1 73 ? -3.874 6.778 5.234 1.00 94.12 73 GLU A C 1
ATOM 594 O O . GLU A 1 73 ? -4.354 6.986 6.348 1.00 94.12 73 GLU A O 1
ATOM 599 N N . TYR A 1 74 ? -4.481 5.984 4.348 1.00 94.06 74 TYR A N 1
ATOM 600 C CA . TYR A 1 74 ? -5.739 5.312 4.652 1.00 94.06 74 TYR A CA 1
ATOM 601 C C . TYR A 1 74 ? -5.601 4.276 5.774 1.00 94.06 74 TYR A C 1
ATOM 603 O O . TYR A 1 74 ? -6.472 4.197 6.638 1.00 94.06 74 TYR A O 1
ATOM 611 N N . LEU A 1 75 ? -4.510 3.505 5.796 1.00 90.81 75 LEU A N 1
ATOM 612 C CA . LEU A 1 75 ? -4.220 2.575 6.887 1.00 90.81 75 LEU A CA 1
ATOM 613 C C . LEU A 1 75 ? -4.099 3.321 8.219 1.00 90.81 75 LEU A C 1
ATOM 615 O O . LEU A 1 75 ? -4.755 2.937 9.177 1.00 90.81 75 LEU A O 1
ATOM 619 N N . GLN A 1 76 ? -3.355 4.426 8.258 1.00 90.75 76 GLN A N 1
ATOM 620 C CA . GLN A 1 76 ? -3.206 5.250 9.457 1.00 90.75 76 GLN A CA 1
ATOM 621 C C . GLN A 1 76 ? -4.557 5.814 9.940 1.00 90.75 76 GLN A C 1
ATOM 623 O O . GLN A 1 76 ? -4.843 5.855 11.140 1.00 90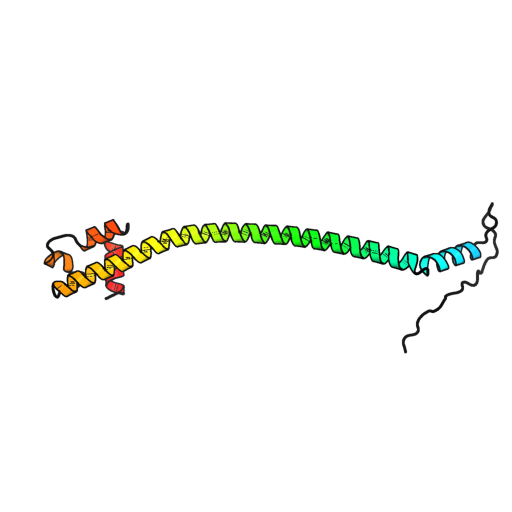.75 76 GLN A O 1
ATOM 628 N N . LEU A 1 77 ? -5.436 6.211 9.014 1.00 90.62 77 LEU A N 1
ATOM 629 C CA . LEU A 1 77 ? -6.806 6.613 9.342 1.00 90.62 77 LEU A CA 1
ATOM 630 C C . LEU A 1 77 ? -7.611 5.454 9.953 1.00 90.62 77 LEU A C 1
ATOM 632 O O . LEU A 1 77 ? -8.359 5.664 10.903 1.00 90.62 77 LEU A O 1
ATOM 636 N N . LEU A 1 78 ? -7.482 4.240 9.422 1.00 84.75 78 LEU A N 1
ATOM 637 C CA . LEU A 1 78 ? -8.156 3.070 9.984 1.00 84.75 78 LEU A CA 1
ATOM 638 C C . LEU A 1 78 ? -7.592 2.685 11.352 1.00 84.75 78 LEU A C 1
ATOM 640 O O . LEU A 1 78 ? -8.369 2.423 12.259 1.00 84.75 78 LEU A O 1
ATOM 644 N N . GLU A 1 79 ? -6.274 2.700 11.526 1.00 80.69 79 GLU A N 1
ATOM 645 C CA . GLU A 1 79 ? -5.614 2.395 12.799 1.00 80.69 79 GLU A CA 1
ATOM 646 C C . GLU A 1 79 ? -5.991 3.404 13.887 1.00 80.69 79 GLU A C 1
ATOM 648 O O . GLU A 1 79 ? -6.236 3.013 15.025 1.00 80.69 79 GLU A O 1
ATOM 653 N N . SER A 1 80 ? -6.110 4.690 13.546 1.00 78.00 80 SER A N 1
ATOM 654 C CA . SER A 1 80 ? -6.572 5.714 14.494 1.00 78.00 80 SER A CA 1
ATOM 655 C C . SER A 1 80 ? -8.034 5.523 14.906 1.00 78.00 80 SER A C 1
ATOM 657 O O . SER A 1 80 ? -8.359 5.710 16.076 1.00 78.00 80 SER A O 1
ATOM 659 N N . ARG A 1 81 ? -8.905 5.090 13.985 1.00 76.00 81 ARG A N 1
ATOM 660 C CA . ARG A 1 81 ? -10.289 4.704 14.312 1.00 76.00 81 ARG A CA 1
ATOM 661 C C . ARG A 1 81 ? -10.332 3.444 15.172 1.00 76.00 81 ARG A C 1
ATOM 663 O O . ARG A 1 81 ? -10.978 3.438 16.207 1.00 76.00 81 ARG A O 1
ATOM 670 N N . TYR A 1 82 ? -9.580 2.419 14.786 1.00 70.88 82 TYR A N 1
ATOM 671 C CA . TYR A 1 82 ? -9.517 1.157 15.515 1.00 70.88 82 TYR A CA 1
ATOM 672 C C . TYR A 1 82 ? -8.958 1.334 16.929 1.00 70.88 82 TYR A C 1
ATOM 674 O O . TYR A 1 82 ? -9.460 0.729 17.863 1.00 70.88 82 TYR A O 1
ATOM 682 N N . SER A 1 83 ? -7.954 2.195 17.115 1.00 62.84 83 SER A N 1
ATOM 683 C CA . SER A 1 83 ? -7.414 2.506 18.446 1.00 62.84 83 SER A CA 1
ATOM 684 C C . SER A 1 83 ? -8.460 3.166 19.349 1.00 62.84 83 SER A C 1
ATOM 686 O O . SER A 1 83 ? -8.496 2.886 20.544 1.00 62.84 83 SER A O 1
ATOM 688 N N . ALA A 1 84 ? -9.330 4.010 18.785 1.00 60.06 84 ALA A N 1
ATOM 689 C CA . ALA A 1 84 ? -10.428 4.618 19.528 1.00 60.06 84 ALA A CA 1
ATOM 690 C C . ALA A 1 84 ? -11.489 3.580 19.933 1.00 60.06 84 ALA A C 1
ATOM 692 O O . ALA A 1 84 ? -11.970 3.627 21.062 1.00 60.06 84 ALA A O 1
ATOM 693 N N . ASP A 1 85 ? -11.802 2.623 19.056 1.00 58.97 85 ASP A N 1
ATOM 694 C CA . ASP A 1 85 ? -12.790 1.573 19.334 1.00 58.97 85 ASP A CA 1
ATOM 695 C C . ASP A 1 85 ? -12.232 0.483 20.281 1.00 58.97 85 ASP A C 1
ATOM 697 O O . ASP A 1 85 ? -12.931 0.017 21.177 1.00 58.97 85 ASP A O 1
ATOM 701 N N . PHE A 1 86 ? -10.945 0.128 20.177 1.00 54.72 86 PHE A N 1
ATOM 702 C CA . PHE A 1 86 ? -10.314 -0.895 21.025 1.00 54.72 86 PHE A CA 1
ATOM 703 C C . PHE A 1 86 ? -10.151 -0.449 22.487 1.00 54.72 86 PHE A C 1
ATOM 705 O O . PHE A 1 86 ? -10.330 -1.253 23.400 1.00 54.72 86 PHE A O 1
ATOM 712 N N . GLU A 1 87 ? -9.858 0.834 22.741 1.00 57.84 87 GLU A N 1
ATOM 713 C CA . GLU A 1 87 ? -9.873 1.363 24.113 1.00 57.84 87 GLU A CA 1
ATOM 714 C C . GLU A 1 87 ? -11.262 1.265 24.757 1.00 57.84 87 GLU A C 1
ATOM 716 O O . GLU A 1 87 ? -11.367 1.092 25.975 1.00 57.84 87 GLU A O 1
ATOM 721 N N . VAL A 1 88 ? -12.326 1.413 23.963 1.00 60.81 88 VAL A N 1
ATOM 722 C CA . VAL A 1 88 ? -13.706 1.262 24.436 1.00 60.81 88 VAL A CA 1
ATOM 723 C C . VAL A 1 88 ? -13.970 -0.210 24.759 1.00 60.81 88 VAL A C 1
ATOM 725 O O . VAL A 1 88 ? -14.418 -0.505 25.868 1.00 60.81 88 VAL A O 1
ATOM 728 N N . ASP A 1 89 ? -13.577 -1.133 23.880 1.00 72.88 89 ASP A N 1
ATOM 729 C CA . ASP A 1 89 ? -13.739 -2.575 24.100 1.00 72.88 89 ASP A CA 1
ATOM 730 C C . ASP A 1 89 ? -12.969 -3.089 25.330 1.00 72.88 89 ASP A C 1
ATOM 732 O O . ASP A 1 89 ? -13.520 -3.848 26.133 1.00 72.88 89 ASP A O 1
ATOM 736 N N . GLU A 1 90 ? -11.725 -2.653 25.555 1.00 79.38 90 GLU A N 1
ATOM 737 C CA . GLU A 1 90 ? -10.947 -3.088 26.725 1.00 79.38 90 GLU A CA 1
ATOM 738 C C . GLU A 1 90 ? -11.530 -2.542 28.040 1.00 79.38 90 GLU A C 1
ATOM 740 O O . GLU A 1 90 ? -11.666 -3.291 29.014 1.00 79.38 90 GLU A O 1
ATOM 745 N N . LYS A 1 91 ? -11.973 -1.274 28.064 1.00 82.88 91 LYS A N 1
ATOM 746 C CA . LYS A 1 91 ? -12.654 -0.677 29.231 1.00 82.88 91 LYS A CA 1
ATOM 747 C C . LYS A 1 91 ? -13.973 -1.383 29.545 1.00 82.88 91 LYS A C 1
ATOM 749 O O . LYS A 1 91 ? -14.319 -1.535 30.722 1.00 82.88 91 LYS A O 1
ATOM 754 N N . ILE A 1 92 ? -14.718 -1.800 28.518 1.00 85.62 92 ILE A N 1
ATOM 755 C CA . ILE A 1 92 ? -15.957 -2.571 28.678 1.00 85.62 92 ILE A CA 1
ATOM 756 C C . ILE A 1 92 ? -15.646 -3.959 29.242 1.00 85.62 92 ILE A C 1
ATOM 758 O O . ILE A 1 92 ? -16.248 -4.350 30.243 1.00 85.62 92 ILE A O 1
ATOM 762 N N . LEU A 1 93 ? -14.666 -4.676 28.686 1.00 86.62 93 LEU A N 1
ATOM 763 C CA . LEU A 1 93 ? -14.259 -5.993 29.186 1.00 86.62 93 LEU A CA 1
ATOM 764 C C . LEU A 1 93 ? -13.769 -5.941 30.639 1.00 86.62 93 LEU A C 1
ATOM 766 O O . LEU A 1 93 ? -14.116 -6.813 31.440 1.00 86.62 93 LEU A O 1
ATOM 770 N N . GLU A 1 94 ? -12.992 -4.922 31.007 1.00 89.25 94 GLU A N 1
ATOM 771 C CA . GLU A 1 94 ? -12.546 -4.714 32.386 1.00 89.25 94 GLU A CA 1
ATOM 772 C C . GLU A 1 94 ? -13.729 -4.431 33.323 1.00 89.25 94 GLU A C 1
ATOM 774 O O . GLU A 1 94 ? -13.813 -5.007 34.410 1.00 89.25 94 GLU A O 1
ATOM 779 N N . SER A 1 95 ? -14.689 -3.611 32.888 1.00 90.88 95 SER A N 1
ATOM 780 C CA . SE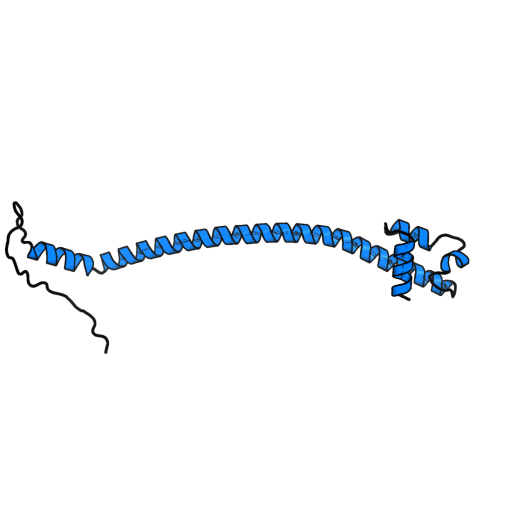R A 1 95 ? -15.909 -3.350 33.657 1.00 90.88 95 SER A CA 1
ATOM 781 C C . SER A 1 95 ? -16.769 -4.601 33.830 1.00 90.88 95 SER A C 1
ATOM 783 O O . SER A 1 95 ? -17.225 -4.858 34.939 1.00 90.88 95 SER A O 1
ATOM 785 N N . ILE A 1 96 ? -16.920 -5.433 32.795 1.00 90.62 96 ILE A N 1
ATOM 786 C CA . ILE A 1 96 ? -17.618 -6.725 32.889 1.00 90.62 96 ILE A CA 1
ATOM 787 C C . ILE A 1 96 ? -16.926 -7.644 33.904 1.00 90.62 96 ILE A C 1
ATOM 789 O O . ILE A 1 96 ? -17.595 -8.223 34.759 1.00 90.62 96 ILE A O 1
ATOM 793 N N . ARG A 1 97 ? -15.590 -7.761 33.862 1.00 91.50 97 ARG A N 1
ATOM 794 C CA . ARG A 1 97 ? -14.828 -8.557 34.846 1.00 91.50 97 ARG A CA 1
ATOM 795 C C . ARG A 1 97 ? -15.000 -8.024 36.266 1.00 91.50 97 ARG A C 1
ATOM 797 O O . ARG A 1 97 ? -15.165 -8.815 37.188 1.00 91.50 97 ARG A O 1
ATOM 804 N N . SER A 1 98 ? -14.985 -6.702 36.435 1.00 92.31 98 SER A N 1
ATOM 805 C CA . SER A 1 98 ? -15.194 -6.055 37.732 1.00 92.31 98 SER A CA 1
ATOM 806 C C . SER A 1 98 ? -16.587 -6.354 38.287 1.00 92.31 98 SER A C 1
ATOM 808 O O . SER A 1 98 ? -16.702 -6.749 39.442 1.00 92.31 98 SER A O 1
ATOM 810 N N . ILE A 1 99 ? -17.635 -6.218 37.468 1.00 92.00 99 ILE A N 1
ATOM 811 C CA . ILE A 1 99 ? -19.017 -6.537 37.856 1.00 92.00 99 ILE A CA 1
ATOM 812 C C . ILE A 1 99 ? -19.117 -8.005 38.275 1.00 92.00 99 ILE A C 1
ATOM 814 O O . ILE A 1 99 ? -19.634 -8.292 39.349 1.00 92.00 99 ILE A O 1
ATOM 818 N N . LYS A 1 100 ? -18.554 -8.928 37.487 1.00 90.69 100 LYS A N 1
ATOM 819 C CA . LYS A 1 100 ? -18.540 -10.358 37.827 1.00 90.69 100 LYS A CA 1
ATOM 820 C C . LYS A 1 100 ? -17.817 -10.648 39.136 1.00 90.69 100 LYS A C 1
ATOM 822 O O . LYS A 1 100 ? -18.355 -11.355 39.971 1.00 90.69 100 LYS A O 1
ATOM 827 N N . SER A 1 101 ? -16.638 -10.068 39.344 1.00 92.25 101 SER A N 1
ATOM 828 C CA . SER A 1 101 ? -15.868 -10.280 40.573 1.00 92.25 101 SER A CA 1
ATOM 829 C C . SER A 1 101 ? -16.598 -9.757 41.816 1.00 92.25 101 SER A C 1
ATOM 831 O O . SER A 1 101 ? -16.551 -10.382 42.878 1.00 92.25 101 SER A O 1
ATOM 833 N N . ILE A 1 102 ? -17.305 -8.630 41.694 1.00 91.19 102 ILE A N 1
ATOM 834 C CA . ILE A 1 102 ? -18.147 -8.120 42.779 1.00 91.19 102 ILE A CA 1
ATOM 835 C C . ILE 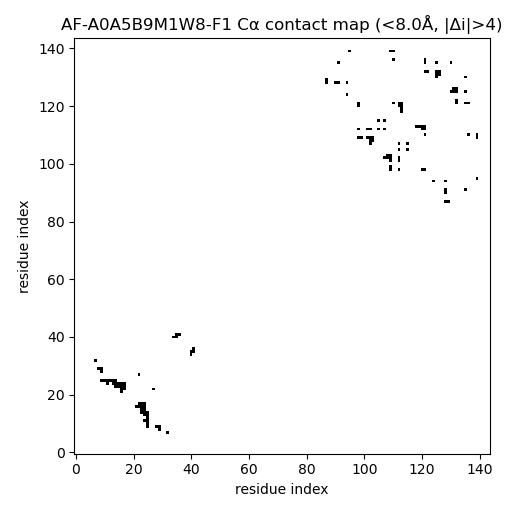A 1 102 ? -19.337 -9.063 43.002 1.00 91.19 102 ILE A C 1
ATOM 837 O O . ILE A 1 102 ? -19.617 -9.403 44.145 1.00 91.19 102 ILE A O 1
ATOM 841 N N . ALA A 1 103 ? -19.995 -9.527 41.939 1.00 91.81 103 ALA A N 1
ATOM 842 C CA . ALA A 1 103 ? -21.143 -10.428 42.033 1.00 91.81 103 ALA A CA 1
ATOM 843 C C . ALA A 1 103 ? -20.760 -11.768 42.685 1.00 91.81 103 ALA A C 1
ATOM 845 O O . ALA A 1 103 ? -21.428 -12.213 43.611 1.00 91.81 103 ALA A O 1
ATOM 846 N N . GLU A 1 104 ? -19.607 -12.334 42.313 1.00 91.75 104 GLU A N 1
ATOM 847 C CA . GLU A 1 104 ? -19.005 -13.504 42.967 1.00 91.75 104 GLU A CA 1
ATOM 848 C C . GLU A 1 104 ? -18.740 -13.263 44.461 1.00 91.75 104 GLU A C 1
ATOM 850 O O . GLU A 1 104 ? -18.923 -14.161 45.277 1.00 91.75 104 GLU A O 1
ATOM 855 N N . SER A 1 105 ? -18.343 -12.045 44.847 1.00 91.81 105 SER A N 1
ATOM 856 C CA . SER A 1 105 ? -18.103 -11.697 46.256 1.00 91.81 105 SER A CA 1
ATOM 857 C C . SER A 1 105 ? -19.391 -11.628 47.083 1.00 91.81 105 SER A C 1
ATOM 859 O O . SER A 1 105 ? -19.348 -11.847 48.294 1.00 91.81 105 SER A O 1
ATOM 861 N N . PHE A 1 106 ? -20.521 -11.316 46.445 1.00 91.00 106 PHE A N 1
ATOM 862 C CA . PHE A 1 106 ? -21.850 -11.285 47.064 1.00 91.00 106 PHE A CA 1
ATOM 863 C C . PHE A 1 106 ? -22.664 -12.566 46.824 1.00 91.00 106 PHE A C 1
ATOM 865 O O . PHE A 1 106 ? -23.785 -12.649 47.321 1.00 91.00 106 PHE A O 1
ATOM 872 N N . ASP A 1 107 ? -22.098 -13.552 46.117 1.00 91.62 107 ASP A N 1
ATOM 873 C CA . ASP A 1 107 ? -22.767 -14.791 45.694 1.00 91.62 107 ASP A CA 1
ATOM 874 C C . ASP A 1 107 ? -24.102 -14.524 44.972 1.00 91.62 107 ASP A C 1
ATOM 876 O O . ASP A 1 107 ? -25.143 -15.098 45.292 1.00 91.62 107 ASP A O 1
ATOM 880 N N . CYS A 1 108 ? -24.083 -13.589 44.016 1.00 91.00 108 CYS A N 1
ATOM 881 C CA . CYS A 1 108 ? -25.260 -13.183 43.252 1.00 91.00 108 CYS A CA 1
ATOM 882 C C . CYS A 1 108 ? -25.020 -13.163 41.739 1.00 91.00 108 CYS A C 1
ATOM 884 O O . CYS A 1 108 ? -23.885 -13.242 41.261 1.00 91.00 108 CYS A O 1
ATOM 886 N N . ASP A 1 109 ? -26.106 -13.052 40.969 1.00 90.62 109 ASP A N 1
ATOM 887 C CA . ASP A 1 109 ? -26.018 -12.868 39.523 1.00 90.62 109 ASP A CA 1
ATOM 888 C C . ASP A 1 109 ? -25.440 -11.469 39.201 1.00 90.62 109 ASP A C 1
ATOM 890 O O . ASP A 1 109 ? -25.878 -10.472 39.788 1.00 90.62 109 ASP A O 1
ATOM 894 N N . PRO A 1 110 ? -24.488 -11.345 38.253 1.00 90.19 110 PRO A N 1
ATOM 895 C CA . PRO A 1 110 ? -23.977 -10.055 37.781 1.00 90.19 110 PRO A CA 1
ATOM 896 C C . PRO A 1 110 ? -25.052 -9.029 37.388 1.00 90.19 110 PRO A C 1
ATOM 898 O O . PRO A 1 110 ? -24.804 -7.828 37.480 1.00 90.19 110 PRO A O 1
ATOM 901 N N . MET A 1 111 ? -26.235 -9.477 36.960 1.00 90.00 111 MET A N 1
ATOM 902 C CA . MET A 1 111 ? -27.383 -8.628 36.627 1.00 90.00 111 MET A CA 1
ATOM 903 C C . MET A 1 111 ? -28.143 -8.114 37.858 1.00 90.00 111 MET A C 1
ATOM 905 O O . MET A 1 111 ? -28.786 -7.068 37.782 1.00 90.00 111 MET A O 1
ATOM 909 N N . GLU A 1 112 ? -28.062 -8.815 38.987 1.00 90.50 112 GLU A N 1
ATOM 910 C CA . GLU A 1 112 ? -28.744 -8.478 40.246 1.00 90.50 112 GLU A CA 1
ATOM 911 C C . GLU A 1 112 ? -27.835 -7.709 41.214 1.00 90.50 112 GLU A C 1
ATOM 913 O O . GLU A 1 112 ? -28.276 -7.241 42.261 1.00 90.50 112 GLU A O 1
ATOM 918 N N . ILE A 1 113 ? -26.566 -7.509 40.849 1.00 91.56 113 ILE A N 1
ATOM 919 C CA . ILE A 1 113 ? -25.529 -6.894 41.684 1.00 91.56 113 ILE A CA 1
ATOM 920 C C . ILE A 1 113 ? -25.948 -5.583 42.364 1.00 91.56 113 ILE A C 1
ATOM 922 O O . ILE A 1 113 ? -25.561 -5.334 43.503 1.00 91.56 113 ILE A O 1
ATOM 926 N N . ASN A 1 114 ? -26.763 -4.761 41.698 1.00 91.31 114 ASN A N 1
ATOM 927 C CA . ASN A 1 114 ? -27.236 -3.486 42.233 1.00 91.31 114 ASN A CA 1
ATOM 928 C C . ASN A 1 114 ? -28.065 -3.656 43.519 1.00 91.31 114 ASN A C 1
ATOM 930 O O . ASN A 1 114 ? -28.041 -2.786 44.391 1.00 91.31 114 ASN A O 1
ATOM 934 N N . GLU A 1 115 ? -28.796 -4.767 43.645 1.00 89.88 115 GLU A N 1
ATOM 935 C CA . GLU A 1 115 ? -29.604 -5.076 44.829 1.00 89.88 115 GLU A CA 1
ATOM 936 C C . GLU A 1 115 ? -28.721 -5.436 46.032 1.00 89.88 115 GLU A C 1
ATOM 938 O O . GLU A 1 115 ? -29.041 -5.082 47.166 1.00 89.88 115 GLU A O 1
ATOM 943 N N . PHE A 1 116 ? -27.570 -6.065 45.780 1.00 90.06 116 PHE A N 1
ATOM 944 C CA . PHE A 1 116 ? -26.630 -6.516 46.810 1.00 90.06 116 PHE A CA 1
ATOM 945 C C . PHE A 1 116 ? -25.656 -5.418 47.240 1.00 90.06 116 PHE A C 1
ATOM 947 O O . PHE A 1 116 ? -25.349 -5.277 48.423 1.00 90.06 116 PHE A O 1
ATOM 954 N N . THR A 1 117 ? -25.184 -4.605 46.293 1.00 87.12 117 THR A N 1
ATOM 955 C CA . THR A 1 117 ? -24.283 -3.481 46.583 1.00 87.12 117 THR A CA 1
ATOM 956 C C . THR A 1 117 ? 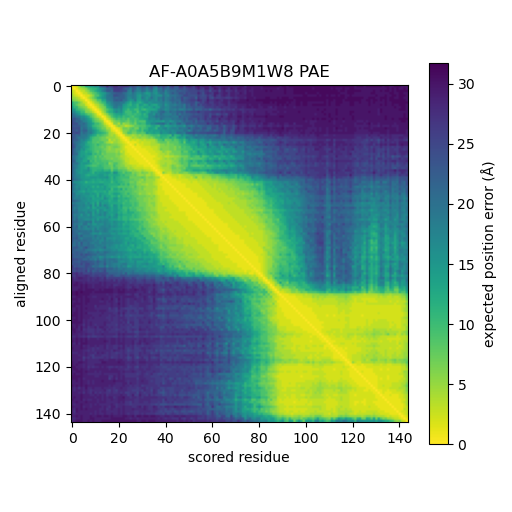-25.023 -2.259 47.127 1.00 87.12 117 THR A C 1
ATOM 958 O O . THR A 1 117 ? -24.377 -1.339 47.639 1.00 87.12 117 THR A O 1
ATOM 961 N N . GLY A 1 118 ? -26.355 -2.213 46.989 1.00 87.69 118 GLY A N 1
ATOM 962 C CA . GLY A 1 118 ? -27.194 -1.069 47.356 1.00 87.69 118 GLY A CA 1
ATOM 963 C C . GLY A 1 118 ? -26.928 0.186 46.518 1.00 87.69 118 GLY A C 1
ATOM 964 O O . GLY A 1 118 ? -27.340 1.280 46.901 1.00 87.69 118 GLY A O 1
ATOM 965 N N . ASN A 1 119 ? -26.208 0.045 45.404 1.00 90.25 119 ASN A N 1
ATOM 966 C CA . ASN A 1 119 ? -25.781 1.128 44.527 1.00 90.25 119 ASN A CA 1
ATOM 967 C C . ASN A 1 119 ? -26.039 0.759 43.064 1.00 90.25 119 ASN A C 1
ATOM 969 O O . ASN A 1 119 ? -26.117 -0.414 42.710 1.00 90.25 119 ASN A O 1
ATOM 973 N N . ASP A 1 120 ? -26.115 1.759 42.184 1.00 91.50 120 ASP A N 1
ATOM 974 C CA . ASP A 1 120 ? -26.227 1.507 40.746 1.00 91.50 120 ASP A CA 1
ATOM 975 C C . ASP A 1 120 ? -24.865 1.152 40.119 1.00 91.50 120 ASP A C 1
ATOM 977 O O . ASP A 1 120 ? -24.269 1.932 39.372 1.00 91.50 120 ASP A O 1
ATOM 981 N N . THR A 1 121 ? -24.350 -0.029 40.458 1.00 91.75 121 THR A N 1
ATOM 982 C CA . THR A 1 121 ? -23.067 -0.555 39.981 1.00 91.75 121 THR A CA 1
ATOM 983 C C . THR A 1 121 ? -23.046 -0.692 38.456 1.00 91.75 121 THR A C 1
ATOM 985 O O . THR A 1 121 ? -22.094 -0.243 37.817 1.00 91.75 121 THR A O 1
ATOM 988 N N . ILE A 1 122 ? -24.106 -1.233 37.847 1.00 92.06 122 ILE A N 1
ATOM 989 C CA . ILE A 1 122 ? -24.199 -1.371 36.382 1.00 92.06 122 ILE A CA 1
ATOM 990 C C . ILE A 1 122 ? -24.210 0.007 35.707 1.00 92.06 122 ILE A C 1
ATOM 992 O O . ILE A 1 122 ? -23.453 0.237 34.764 1.00 92.06 122 ILE A O 1
ATOM 996 N N . GLY A 1 123 ? -25.014 0.952 36.208 1.00 91.69 123 GLY A N 1
ATOM 997 C CA . GLY A 1 123 ? -25.075 2.309 35.661 1.00 91.69 123 GLY A CA 1
ATOM 998 C C . GLY A 1 123 ? -23.743 3.055 35.766 1.00 91.69 123 GLY A C 1
ATOM 999 O O . GLY A 1 123 ? -23.330 3.719 34.812 1.00 91.69 123 GLY A O 1
ATOM 1000 N N . PHE A 1 124 ? -23.024 2.890 36.880 1.00 93.00 124 PHE A N 1
ATOM 1001 C CA . PHE A 1 124 ? -21.686 3.456 37.061 1.00 93.00 124 PHE A CA 1
ATOM 1002 C C . PHE A 1 124 ? -20.693 2.935 36.015 1.00 93.00 124 PHE A C 1
ATOM 1004 O O . PHE A 1 124 ? -19.983 3.720 35.383 1.00 93.00 124 PHE A O 1
ATOM 1011 N N . HIS A 1 125 ? -20.657 1.619 35.799 1.00 91.75 125 HIS A N 1
ATOM 1012 C CA . HIS A 1 125 ? -19.765 1.010 34.816 1.00 91.75 125 HIS A CA 1
ATOM 1013 C C . HIS A 1 125 ? -20.148 1.367 33.374 1.00 91.75 125 HIS A C 1
ATOM 1015 O O . HIS A 1 125 ? -19.260 1.657 32.574 1.00 91.75 125 HIS A O 1
ATOM 1021 N N . ALA A 1 126 ? -21.442 1.442 33.052 1.00 90.81 126 ALA A N 1
ATOM 1022 C CA . ALA A 1 126 ? -21.909 1.881 31.737 1.00 90.81 126 ALA A CA 1
ATOM 1023 C C . ALA A 1 126 ? -21.438 3.314 31.434 1.00 90.81 126 ALA A C 1
ATOM 1025 O O . ALA A 1 126 ? -20.828 3.568 30.394 1.00 90.81 126 ALA A O 1
ATOM 1026 N N . MET A 1 127 ? -21.598 4.226 32.400 1.00 90.00 127 MET A N 1
ATOM 1027 C CA . MET A 1 127 ? -21.116 5.604 32.287 1.00 90.00 127 MET A CA 1
ATOM 1028 C C . MET A 1 127 ? -19.587 5.681 32.169 1.00 90.00 127 MET A C 1
ATOM 1030 O O . MET A 1 127 ? -19.079 6.446 31.350 1.00 90.00 127 MET A O 1
ATOM 1034 N N . LYS A 1 128 ? -18.845 4.876 32.944 1.00 88.88 128 LYS A N 1
ATOM 1035 C CA . LYS A 1 128 ? -17.374 4.786 32.872 1.00 88.88 128 LYS A CA 1
ATOM 1036 C C . LYS A 1 128 ? -16.892 4.345 31.483 1.00 88.88 128 LYS A C 1
ATOM 1038 O O . LYS A 1 128 ? -15.860 4.822 31.018 1.00 88.88 128 LYS A O 1
ATOM 1043 N N . CYS A 1 129 ? -17.631 3.447 30.837 1.00 86.44 129 CYS A N 1
ATOM 1044 C CA . CYS A 1 129 ? -17.329 2.919 29.508 1.00 86.44 129 CYS A CA 1
ATOM 1045 C C . CYS A 1 129 ? -17.871 3.778 28.356 1.00 86.44 129 CYS A C 1
ATOM 1047 O O . CYS A 1 129 ? -17.529 3.517 27.209 1.00 86.44 129 CYS A O 1
ATOM 1049 N N . GLY A 1 130 ? -18.694 4.793 28.638 1.00 85.00 130 GLY A N 1
ATOM 1050 C CA . GLY A 1 130 ? -19.309 5.634 27.608 1.00 85.00 130 GLY A CA 1
ATOM 1051 C C . GLY A 1 130 ? -20.413 4.941 26.801 1.00 85.00 130 GLY A C 1
ATOM 1052 O O . GLY A 1 130 ? -20.738 5.413 25.716 1.00 85.00 130 GLY A O 1
ATOM 1053 N N . ILE A 1 131 ? -20.989 3.854 27.324 1.00 87.31 131 ILE A N 1
ATOM 1054 C CA . ILE A 1 131 ? -22.101 3.113 26.710 1.00 87.31 131 ILE A CA 1
ATOM 1055 C C . ILE A 1 131 ? -23.380 3.279 27.529 1.00 87.31 131 ILE A C 1
ATOM 1057 O O . ILE A 1 131 ? -23.362 3.686 28.695 1.00 87.31 131 ILE A O 1
ATOM 1061 N N . THR A 1 132 ? -24.520 2.976 26.923 1.00 89.12 132 THR A N 1
ATOM 1062 C CA . THR A 1 132 ? -25.794 2.972 27.637 1.00 89.12 132 THR A CA 1
ATOM 1063 C C . THR A 1 132 ? -25.870 1.789 28.600 1.00 89.12 132 THR A C 1
ATOM 1065 O O . THR A 1 132 ? -25.237 0.748 28.415 1.00 89.12 132 THR A O 1
ATOM 1068 N N . ARG A 1 133 ? -26.694 1.930 29.643 1.00 91.25 133 ARG A N 1
ATOM 1069 C CA . ARG A 1 133 ? -26.967 0.840 30.590 1.00 91.25 133 ARG A CA 1
ATOM 1070 C C . ARG A 1 133 ? -27.422 -0.436 29.874 1.00 91.25 133 ARG A C 1
ATOM 1072 O O . ARG A 1 133 ? -26.966 -1.520 30.212 1.00 91.25 133 ARG A O 1
ATOM 1079 N N . LEU A 1 134 ? -28.304 -0.281 28.890 1.00 89.06 134 LEU A N 1
ATOM 1080 C CA . LEU A 1 134 ? -28.934 -1.386 28.173 1.00 89.06 134 LEU A CA 1
ATOM 1081 C C . LEU A 1 134 ? -27.904 -2.174 27.345 1.00 89.06 134 LEU A C 1
ATOM 1083 O O . LEU A 1 134 ? -27.905 -3.398 27.385 1.00 89.06 134 LEU A O 1
ATOM 1087 N N . GLU A 1 135 ? -26.966 -1.480 26.695 1.00 84.19 135 GLU A N 1
ATOM 1088 C CA . GLU A 1 135 ? -25.847 -2.111 25.977 1.00 84.19 135 GLU A CA 1
ATOM 1089 C C . GLU A 1 135 ? -24.934 -2.908 26.923 1.00 84.19 135 GLU A C 1
ATOM 1091 O O . GLU A 1 135 ? -24.551 -4.034 26.607 1.00 84.19 135 GLU A O 1
ATOM 1096 N N . LEU A 1 136 ? -24.610 -2.375 28.109 1.00 88.94 136 LEU A N 1
ATOM 1097 C CA . LEU A 1 136 ? -23.787 -3.105 29.081 1.00 88.94 136 LEU A CA 1
ATOM 1098 C C . LEU A 1 136 ? -24.507 -4.348 29.629 1.00 88.94 136 LEU A C 1
ATOM 1100 O O . LEU A 1 136 ? -23.881 -5.391 29.805 1.00 88.94 136 LEU A O 1
ATOM 1104 N N . GLU A 1 137 ? -25.812 -4.250 29.886 1.00 90.12 137 GLU A N 1
ATOM 1105 C CA . GLU A 1 137 ? -26.645 -5.378 30.320 1.00 90.12 137 GLU A CA 1
ATOM 1106 C C . GLU A 1 137 ? -26.713 -6.486 29.253 1.00 90.12 137 GLU A C 1
ATOM 1108 O O . GLU A 1 137 ? -26.620 -7.669 29.584 1.00 90.12 137 GLU A O 1
ATOM 1113 N N . GLU A 1 138 ? -26.814 -6.134 27.968 1.00 86.50 138 GLU A N 1
ATOM 1114 C CA . GLU A 1 138 ? -26.735 -7.105 26.868 1.00 86.50 138 GLU A CA 1
ATOM 1115 C C . GLU A 1 138 ? -25.363 -7.790 26.802 1.00 86.50 138 GLU A C 1
ATOM 1117 O O . GLU A 1 138 ? -25.288 -9.018 26.694 1.00 86.50 138 GLU A O 1
ATOM 1122 N N . LEU A 1 139 ? -24.275 -7.027 26.941 1.00 86.31 139 LEU A N 1
ATOM 1123 C CA . LEU A 1 139 ? -22.916 -7.575 26.942 1.00 86.31 139 LEU A CA 1
ATOM 1124 C C . LEU A 1 139 ? -22.643 -8.478 28.150 1.00 86.31 139 LEU A C 1
ATOM 1126 O O . LEU A 1 139 ? -21.949 -9.489 28.009 1.00 86.31 139 LEU A O 1
ATOM 1130 N N . LEU A 1 140 ? -23.198 -8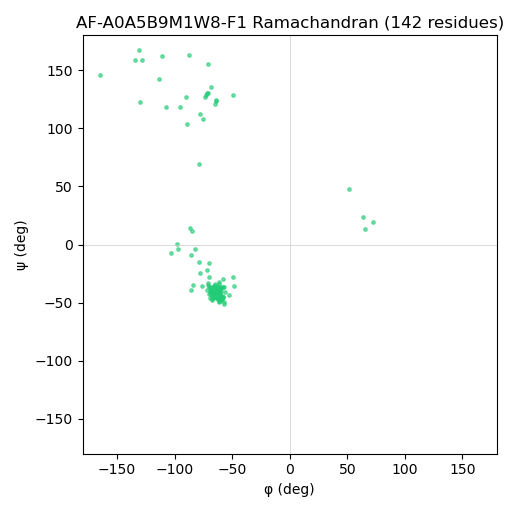.150 29.320 1.00 87.19 140 LEU A N 1
ATOM 1131 C CA . LEU A 1 140 ? -23.157 -9.016 30.498 1.00 87.19 140 LEU A CA 1
ATOM 1132 C C . LEU A 1 140 ? -23.868 -10.339 30.214 1.00 87.19 140 LEU A C 1
ATOM 1134 O O . LEU A 1 140 ? -23.260 -11.384 30.417 1.00 87.19 140 LEU A O 1
ATOM 1138 N N . ARG A 1 141 ? -25.085 -10.314 29.653 1.00 85.69 141 ARG A N 1
ATOM 1139 C CA . ARG A 1 141 ? -25.841 -11.531 29.295 1.00 85.69 141 ARG A CA 1
ATOM 1140 C C . ARG A 1 141 ? -25.127 -12.431 28.295 1.00 85.69 141 ARG A C 1
ATOM 1142 O O . ARG A 1 141 ? -25.228 -13.643 28.409 1.00 85.69 141 ARG A O 1
ATOM 1149 N N . MET A 1 142 ? -24.424 -11.862 27.317 1.00 79.69 142 MET A N 1
ATOM 1150 C CA . MET A 1 142 ? -23.657 -12.648 26.339 1.00 79.69 142 MET A CA 1
ATOM 1151 C C . MET A 1 142 ? -22.401 -13.293 26.933 1.00 79.69 142 MET A C 1
ATOM 1153 O O . MET A 1 142 ? -21.867 -14.234 26.350 1.00 79.69 142 MET A O 1
ATOM 1157 N N . ASN A 1 143 ? -21.902 -12.756 28.048 1.00 66.44 143 ASN A N 1
ATOM 1158 C CA . ASN A 1 143 ? -20.699 -13.236 28.716 1.00 66.44 143 ASN A CA 1
ATOM 1159 C C . ASN A 1 143 ? -20.991 -14.075 29.970 1.00 66.44 143 ASN A C 1
ATOM 1161 O O . ASN A 1 143 ? -20.028 -14.582 30.544 1.00 66.44 143 ASN A O 1
ATOM 1165 N N . ILE A 1 144 ? -22.240 -14.183 30.432 1.00 55.75 144 ILE A N 1
ATOM 1166 C CA . ILE A 1 144 ? -22.678 -15.129 31.479 1.00 55.75 144 ILE A CA 1
ATOM 1167 C C . ILE A 1 144 ? -22.739 -16.536 30.879 1.00 55.75 144 ILE A C 1
ATOM 1169 O O . ILE A 1 144 ? -22.165 -17.447 31.514 1.00 55.75 144 ILE A O 1
#

Secondary structure (DSSP, 8-state):
------------S--PBPTTSS-BHHHHHHHHHHHHT-HHHHHHHHHHHHHHHHHHHHHHHHHHHHHHHHHHHHHHHHHHHHHHHHHHHHHHHHHHHHHHHHHHHHTS-TTTHHHHHSS-HHHHHHHHHTS-HHHHHHHHHHH-

Foldseek 3Di:
DDDDCPADQDPDPDQDDDPPDPDGPNRVVVVVRCCVVPPVNVVVVVVVVVVVVVVVVVVVVVVVVVVVVVVVVVVVVVVVVVVVVVVLVVLLVVLLVVLVVQCVVQVHQSLCSCVSVVHPSLCVSCVVSVHDSVVSVVVNVVVD

Solvent-accessible surface area (backbone atoms only — not comparable to full-atom values): 8282 Å² total; per-residue (Å²): 136,85,87,76,88,86,78,87,82,83,80,60,92,47,85,54,59,42,87,98,51,99,46,32,55,37,56,54,50,52,50,50,51,52,49,69,69,28,65,70,50,51,51,49,53,51,51,53,53,50,50,53,52,48,53,52,50,52,54,51,49,54,55,49,51,52,54,51,49,56,50,50,55,50,47,52,54,48,51,56,50,48,54,59,53,49,56,41,52,50,46,41,54,51,42,51,51,50,46,42,56,51,10,62,74,69,74,48,55,60,88,52,35,36,74,78,72,74,40,66,54,63,53,52,45,14,59,76,44,75,47,53,52,68,58,48,54,53,54,48,62,76,71,108

Radius of gyration: 42.52 Å; Cα contacts (8 Å, |Δi|>4): 74; chains: 1; bounding box: 61×42×111 Å

pLDDT: mean 81.43, std 14.96, range [41.88, 97.62]

Mean predicted aligned error: 16.17 Å

Sequence (144 aa):
MQKVLVSARCKPQSKVIIKNSNYSYGDAIDYFANKISSESTRLRVEIELLKDEISELEDILKKTQRKIEEKREYLQLLESRYSADFEVDEKILESIRSIKSIAESFDCDPMEINEFTGNDTIGFHAMKCGITRLELEELLRMNI